Protein AF-A0A151U782-F1 (afdb_monomer_lite)

Secondary structure (DSSP, 8-state):
-HHHHHHHHHHHHHHHHHHTT----HHHHHHHHHHHHS-HHHHHHHHHHHHHHHHHTSS-TTS--

pLDDT: mean 81.09, std 15.7, range [41.06, 97.12]

Organism: Cajanus cajan (NCBI:txid3821)

Radius of gyration: 19.79 Å; chains: 1; bounding box: 45×30×50 Å

Sequence (65 aa):
MLTGEAEYWWRGTSLMLIDCGVVVDWVCFKRAFLEKYFLESVRHAREIEFMRLQQDGSVGSLLKA

Structure (mmCIF, N/CA/C/O backbone):
data_AF-A0A151U782-F1
#
_entry.id   AF-A0A151U782-F1
#
loop_
_atom_site.group_PDB
_atom_site.id
_atom_site.type_symbol
_atom_site.label_atom_id
_atom_site.label_alt_id
_atom_site.label_comp_id
_atom_site.label_asym_id
_atom_site.label_entity_id
_atom_site.label_seq_id
_atom_site.pdbx_PDB_ins_code
_atom_site.Cartn_x
_atom_site.Cartn_y
_atom_site.Cartn_z
_atom_site.occupancy
_atom_site.B_iso_or_equiv
_atom_site.auth_seq_id
_atom_site.auth_comp_id
_atom_site.auth_asym_id
_atom_site.auth_atom_id
_atom_site.pdbx_PDB_model_num
ATOM 1 N N . MET A 1 1 ? -4.491 14.291 3.931 1.00 60.19 1 MET A N 1
ATOM 2 C CA . MET A 1 1 ? -5.118 13.606 2.780 1.00 60.19 1 MET A CA 1
ATOM 3 C C . MET A 1 1 ? -4.220 12.429 2.430 1.00 60.19 1 MET A C 1
ATOM 5 O O . MET A 1 1 ? -3.116 12.665 1.960 1.00 60.19 1 MET A O 1
ATOM 9 N N . LEU A 1 2 ? -4.620 11.196 2.757 1.00 68.38 2 LEU A N 1
ATOM 10 C CA . LEU A 1 2 ? -3.759 10.001 2.635 1.00 68.38 2 LEU A CA 1
ATOM 11 C C . LEU A 1 2 ? -3.301 9.721 1.192 1.00 68.38 2 LEU A C 1
ATOM 13 O O . LEU A 1 2 ? -2.297 9.051 0.987 1.00 68.38 2 LEU A O 1
ATOM 17 N N . THR A 1 3 ? -4.001 10.272 0.199 1.00 77.12 3 THR A N 1
ATOM 18 C CA . THR A 1 3 ? -3.749 10.050 -1.229 1.00 77.12 3 THR A CA 1
ATOM 19 C C . THR A 1 3 ? -2.327 10.427 -1.657 1.00 77.12 3 THR A C 1
ATOM 21 O O . THR A 1 3 ? -1.661 9.624 -2.295 1.00 77.12 3 THR A O 1
ATOM 24 N N . GLY A 1 4 ? -1.815 11.597 -1.256 1.00 86.38 4 GLY A N 1
ATOM 25 C CA . GLY A 1 4 ? -0.482 12.050 -1.688 1.00 86.38 4 GLY A CA 1
ATOM 26 C C . GLY A 1 4 ? 0.672 11.276 -1.041 1.00 86.38 4 GLY A C 1
ATOM 27 O O . GLY A 1 4 ? 1.667 10.966 -1.693 1.00 86.38 4 GLY A O 1
ATOM 28 N N . GLU A 1 5 ? 0.523 10.915 0.233 1.00 88.38 5 GLU A N 1
ATOM 29 C CA . GLU A 1 5 ? 1.506 10.101 0.954 1.00 88.38 5 GLU A CA 1
ATOM 30 C C . GLU A 1 5 ? 1.538 8.664 0.413 1.00 88.38 5 GLU A C 1
ATOM 32 O O . GLU A 1 5 ? 2.615 8.116 0.17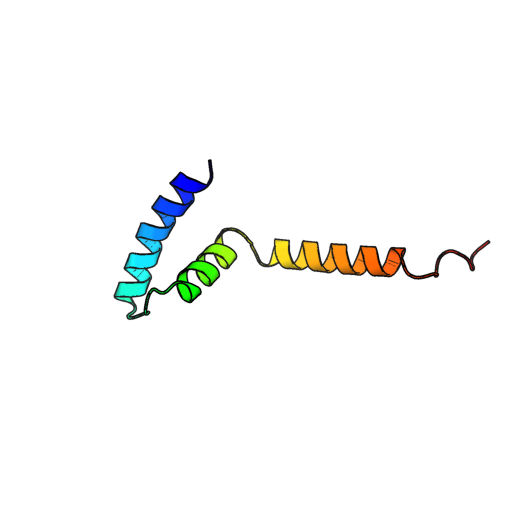3 1.00 88.38 5 GLU A O 1
ATOM 37 N N . ALA A 1 6 ? 0.361 8.079 0.164 1.00 88.38 6 ALA A N 1
ATOM 38 C CA . ALA A 1 6 ? 0.232 6.742 -0.400 1.00 88.38 6 ALA A CA 1
ATOM 39 C C . ALA A 1 6 ? 0.817 6.656 -1.814 1.00 88.38 6 ALA A C 1
ATOM 41 O O . ALA A 1 6 ? 1.524 5.698 -2.121 1.00 88.38 6 ALA A O 1
ATOM 42 N N . GLU A 1 7 ? 0.586 7.663 -2.660 1.00 91.31 7 GLU A N 1
ATOM 43 C CA . GLU A 1 7 ? 1.185 7.728 -3.996 1.00 91.31 7 GLU A CA 1
ATOM 44 C C . GLU A 1 7 ? 2.711 7.842 -3.951 1.00 91.31 7 GLU A C 1
ATOM 46 O O . GLU A 1 7 ? 3.404 7.155 -4.704 1.00 91.31 7 GLU A O 1
ATOM 51 N N . TYR A 1 8 ? 3.247 8.704 -3.083 1.00 93.69 8 TYR A N 1
ATOM 52 C CA . TYR A 1 8 ? 4.692 8.868 -2.930 1.00 93.69 8 TYR A CA 1
ATOM 53 C C . TYR A 1 8 ? 5.350 7.574 -2.441 1.00 93.69 8 TYR A C 1
ATOM 55 O O . TYR A 1 8 ? 6.327 7.106 -3.026 1.00 93.69 8 TYR A O 1
ATOM 63 N N . TRP A 1 9 ? 4.775 6.955 -1.408 1.00 94.38 9 TRP A N 1
ATOM 64 C CA . TRP A 1 9 ? 5.247 5.676 -0.895 1.00 94.38 9 TRP A CA 1
ATOM 65 C C . TRP A 1 9 ? 5.192 4.574 -1.960 1.00 94.38 9 TRP A C 1
ATOM 67 O O . TRP A 1 9 ? 6.177 3.855 -2.146 1.00 94.38 9 TRP A O 1
ATOM 77 N N . TRP A 1 10 ? 4.074 4.453 -2.681 1.00 95.44 10 TRP A N 1
ATOM 78 C CA . TRP A 1 10 ? 3.898 3.392 -3.667 1.00 95.44 10 TRP A CA 1
ATOM 79 C C . TRP A 1 10 ? 4.908 3.490 -4.813 1.00 95.44 10 TRP A C 1
ATOM 81 O O . TRP A 1 10 ? 5.415 2.461 -5.259 1.00 95.44 10 TRP A O 1
ATOM 91 N N . ARG A 1 11 ? 5.281 4.701 -5.255 1.00 95.19 11 ARG A N 1
ATOM 92 C CA . ARG A 1 11 ? 6.359 4.878 -6.248 1.00 95.19 11 ARG A CA 1
ATOM 93 C C . ARG A 1 11 ? 7.681 4.279 -5.770 1.00 95.19 11 ARG A C 1
ATOM 95 O O . ARG A 1 11 ? 8.314 3.556 -6.526 1.00 95.19 11 ARG A O 1
ATOM 102 N N . GLY A 1 12 ? 8.075 4.525 -4.520 1.00 95.44 12 GLY A N 1
ATOM 103 C CA . GLY A 1 12 ? 9.308 3.954 -3.966 1.00 95.44 12 GLY A CA 1
ATOM 104 C C . GLY A 1 12 ? 9.238 2.433 -3.811 1.00 95.44 12 GLY A C 1
ATOM 105 O O . GLY A 1 12 ? 10.144 1.717 -4.230 1.00 95.44 12 GLY A O 1
ATOM 106 N N . THR A 1 13 ? 8.141 1.920 -3.252 1.00 95.44 13 THR A N 1
ATOM 107 C CA . THR A 1 13 ? 7.973 0.478 -3.018 1.00 95.44 13 THR A CA 1
ATOM 108 C C . THR A 1 13 ? 7.834 -0.321 -4.312 1.00 95.44 13 THR A C 1
ATOM 110 O O . THR A 1 13 ? 8.415 -1.397 -4.414 1.00 95.44 13 THR A O 1
ATOM 113 N N . SER A 1 14 ? 7.124 0.194 -5.318 1.00 95.88 14 SER A N 1
ATOM 114 C CA . SER A 1 14 ? 6.986 -0.486 -6.614 1.00 95.88 14 SER A CA 1
ATOM 115 C C . SER A 1 14 ? 8.315 -0.609 -7.358 1.00 95.88 14 SER A C 1
ATOM 117 O O . SER A 1 14 ? 8.567 -1.663 -7.931 1.00 95.88 14 SER A O 1
ATOM 119 N N . LEU A 1 15 ? 9.194 0.399 -7.288 1.00 96.88 15 LEU A N 1
ATOM 120 C CA . LEU A 1 15 ? 10.545 0.310 -7.854 1.00 96.88 15 LEU A CA 1
ATOM 121 C C . LEU A 1 15 ? 11.353 -0.821 -7.209 1.00 96.88 15 LEU A C 1
ATOM 123 O O . LEU A 1 15 ? 11.880 -1.670 -7.918 1.00 96.88 15 LEU A O 1
ATOM 127 N N . MET A 1 16 ? 11.365 -0.900 -5.874 1.00 96.31 16 MET A N 1
ATOM 128 C CA . MET A 1 16 ? 12.059 -1.986 -5.171 1.00 96.31 16 MET A CA 1
ATOM 129 C C . MET A 1 16 ?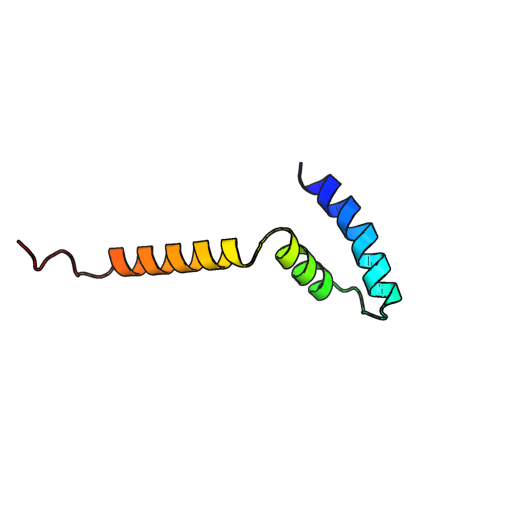 11.504 -3.368 -5.533 1.00 96.31 16 MET A C 1
ATOM 131 O O . MET A 1 16 ? 12.260 -4.321 -5.682 1.00 96.31 16 MET A O 1
ATOM 135 N N . LEU A 1 17 ? 10.182 -3.490 -5.677 1.00 95.62 17 LEU A N 1
ATOM 136 C CA . LEU A 1 17 ? 9.543 -4.747 -6.068 1.00 95.62 17 LEU A CA 1
ATOM 137 C C . LEU A 1 17 ? 9.957 -5.171 -7.483 1.00 95.62 17 LEU A C 1
ATOM 139 O O . LEU A 1 17 ? 10.282 -6.339 -7.688 1.00 95.62 17 LEU A O 1
ATOM 143 N N . ILE A 1 18 ? 10.005 -4.227 -8.426 1.00 96.19 18 ILE A N 1
ATOM 144 C CA . ILE A 1 18 ? 10.484 -4.470 -9.793 1.00 96.19 18 ILE A CA 1
ATOM 145 C C . ILE A 1 18 ? 11.954 -4.905 -9.779 1.00 96.19 18 ILE A C 1
ATOM 147 O O . ILE A 1 18 ? 12.288 -5.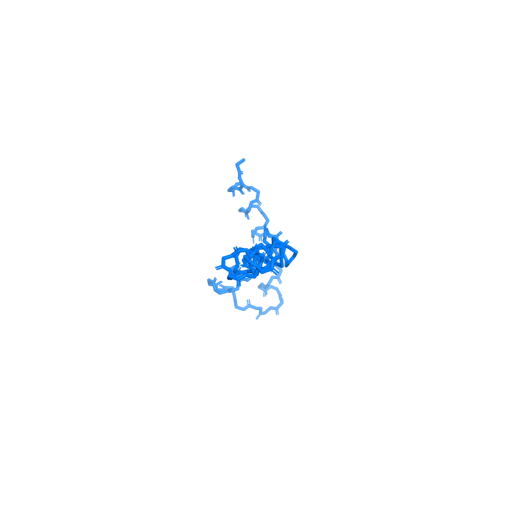899 -10.422 1.00 96.19 18 ILE A O 1
ATOM 151 N N . ASP A 1 19 ? 12.811 -4.232 -9.006 1.00 97.12 19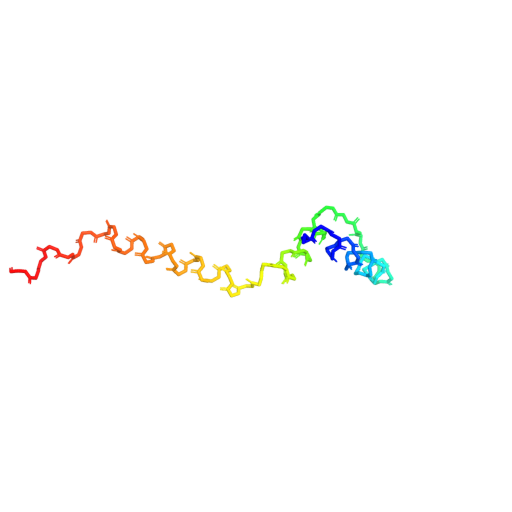 ASP A N 1
ATOM 152 C CA . ASP A 1 19 ? 14.233 -4.583 -8.870 1.00 97.12 19 ASP A CA 1
ATOM 153 C C . ASP A 1 19 ? 14.432 -5.980 -8.255 1.00 97.12 19 ASP A C 1
ATOM 155 O O . ASP A 1 19 ? 15.372 -6.696 -8.601 1.00 97.12 19 ASP A O 1
ATOM 159 N N . CYS A 1 20 ? 13.516 -6.416 -7.385 1.00 95.69 20 CYS A N 1
ATOM 160 C CA . CYS A 1 20 ? 13.472 -7.780 -6.853 1.00 95.69 20 CYS A CA 1
ATOM 161 C C . CYS A 1 20 ? 12.861 -8.812 -7.823 1.00 95.69 20 CYS A C 1
ATOM 163 O O . CYS A 1 20 ? 12.701 -9.974 -7.447 1.00 95.69 20 CYS A O 1
ATOM 165 N N . GLY A 1 21 ? 12.493 -8.421 -9.047 1.00 95.88 21 GLY A N 1
ATOM 166 C CA . GLY A 1 21 ? 11.865 -9.298 -10.039 1.00 95.88 21 GLY A CA 1
ATOM 167 C C . GLY A 1 21 ? 10.411 -9.661 -9.722 1.00 95.88 21 GLY A C 1
ATOM 168 O O . GLY A 1 21 ? 9.876 -10.619 -10.282 1.00 95.88 21 GLY A O 1
ATOM 169 N N . VAL A 1 22 ? 9.758 -8.924 -8.820 1.00 95.19 22 VAL A N 1
ATOM 170 C CA . VAL A 1 22 ? 8.349 -9.129 -8.479 1.00 95.19 22 VAL A CA 1
ATOM 171 C C . VAL A 1 22 ? 7.474 -8.490 -9.552 1.00 95.19 22 VAL A C 1
ATOM 173 O O . VAL A 1 22 ? 7.626 -7.318 -9.895 1.00 95.19 22 VAL A O 1
ATOM 176 N N . VAL A 1 23 ? 6.501 -9.250 -10.054 1.00 95.19 23 VAL A N 1
ATOM 177 C CA . VAL A 1 23 ? 5.469 -8.714 -10.946 1.00 95.19 23 VAL A CA 1
ATOM 178 C C . VAL A 1 23 ? 4.560 -7.784 -10.144 1.00 95.19 23 VAL A C 1
ATOM 180 O O . VAL A 1 23 ? 3.836 -8.218 -9.247 1.00 95.19 23 VAL A O 1
ATOM 183 N N . VAL A 1 24 ? 4.599 -6.492 -10.467 1.00 95.00 24 VAL A N 1
ATOM 184 C CA . VAL A 1 24 ? 3.763 -5.477 -9.817 1.00 95.00 24 VAL A CA 1
ATOM 185 C C . VAL A 1 24 ? 2.387 -5.453 -10.476 1.00 95.00 24 VAL A C 1
ATOM 187 O O . VAL A 1 24 ? 2.169 -4.781 -11.483 1.00 95.00 24 VAL A O 1
ATOM 190 N N . ASP A 1 25 ? 1.451 -6.195 -9.892 1.00 95.00 25 ASP A N 1
ATOM 191 C CA . ASP A 1 25 ? 0.042 -6.205 -10.277 1.00 95.00 25 ASP A CA 1
ATOM 192 C C . ASP A 1 25 ? -0.871 -5.628 -9.174 1.00 95.00 25 ASP A C 1
ATOM 194 O O . ASP A 1 25 ? -0.433 -5.175 -8.109 1.00 95.00 25 ASP A O 1
ATOM 198 N N . TRP A 1 26 ? -2.182 -5.642 -9.427 1.00 93.69 26 TRP A N 1
ATOM 199 C CA . TRP A 1 26 ? -3.178 -5.155 -8.471 1.00 93.69 26 TRP A CA 1
ATOM 200 C C . TRP A 1 26 ? -3.195 -5.943 -7.152 1.00 93.69 26 TRP A C 1
ATOM 202 O O . TRP A 1 26 ? -3.543 -5.399 -6.101 1.00 93.69 26 TRP A O 1
ATOM 212 N N . VAL A 1 27 ? -2.840 -7.229 -7.176 1.00 94.69 27 VAL A N 1
ATOM 213 C CA . VAL A 1 27 ? -2.800 -8.073 -5.975 1.00 94.69 27 VAL A CA 1
ATOM 214 C C . VAL A 1 27 ? -1.609 -7.683 -5.105 1.00 94.69 27 VAL A C 1
ATOM 216 O O . VAL A 1 27 ? -1.778 -7.497 -3.898 1.00 94.69 27 VAL A O 1
ATOM 219 N N . CYS A 1 28 ? -0.444 -7.482 -5.720 1.00 94.44 28 CYS A N 1
ATOM 220 C CA . CYS A 1 28 ? 0.768 -7.002 -5.069 1.00 94.44 28 CYS A CA 1
ATOM 221 C C . CYS A 1 28 ? 0.536 -5.648 -4.385 1.00 94.44 28 CYS A C 1
ATOM 223 O O . CYS A 1 28 ? 0.798 -5.507 -3.187 1.00 94.44 28 CYS A O 1
ATOM 225 N N . PHE A 1 29 ? -0.058 -4.692 -5.112 1.00 93.06 29 PHE A N 1
ATOM 226 C CA . PHE A 1 29 ? -0.433 -3.392 -4.557 1.00 93.06 29 PHE A CA 1
ATOM 227 C C . PHE A 1 29 ? -1.325 -3.525 -3.327 1.00 93.06 29 PHE A C 1
ATOM 229 O O . PHE A 1 29 ? -0.989 -3.003 -2.266 1.00 93.06 29 PHE A O 1
ATOM 236 N N . LYS A 1 30 ? -2.446 -4.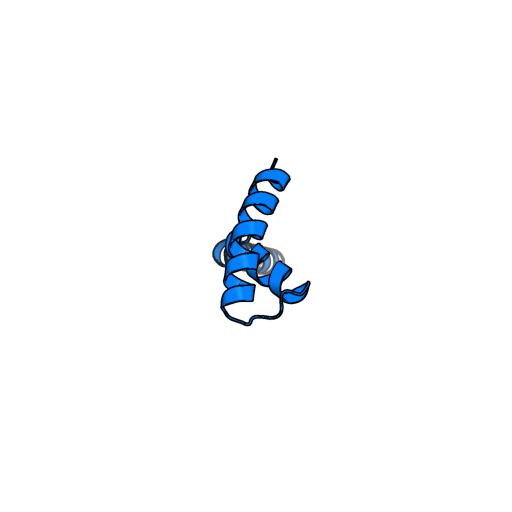250 -3.444 1.00 91.81 30 LYS A N 1
ATOM 237 C CA . LYS A 1 30 ? -3.394 -4.412 -2.333 1.00 91.81 30 LYS A CA 1
ATOM 238 C C . LYS A 1 30 ? -2.730 -5.009 -1.102 1.00 91.81 30 LYS A C 1
ATOM 240 O O . LYS A 1 30 ? -2.987 -4.538 0.000 1.00 91.81 30 LYS A O 1
ATOM 245 N N . ARG A 1 31 ? -1.885 -6.028 -1.276 1.00 91.44 31 ARG A N 1
ATOM 246 C CA . ARG A 1 31 ? -1.187 -6.667 -0.160 1.00 91.44 31 ARG A CA 1
ATOM 247 C C . ARG A 1 31 ? -0.256 -5.684 0.549 1.00 91.44 31 ARG A C 1
ATOM 249 O O . ARG A 1 31 ? -0.408 -5.486 1.749 1.00 91.44 31 ARG A O 1
ATOM 256 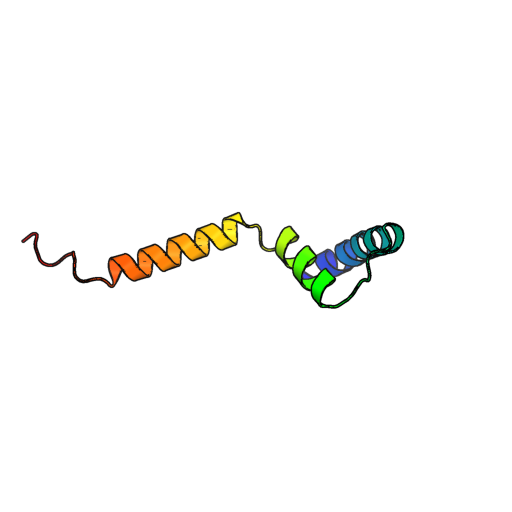N N . ALA A 1 32 ? 0.640 -5.031 -0.189 1.00 91.81 32 ALA A N 1
ATOM 257 C CA . ALA A 1 32 ? 1.587 -4.074 0.382 1.00 91.81 32 ALA A CA 1
ATOM 258 C C . ALA A 1 32 ? 0.877 -2.869 1.026 1.00 91.81 32 ALA A C 1
ATOM 260 O O . ALA A 1 32 ? 1.274 -2.391 2.089 1.00 91.81 32 ALA A O 1
ATOM 261 N N . PHE A 1 33 ? -0.193 -2.382 0.393 1.00 90.44 33 PHE A N 1
ATOM 262 C CA . PHE A 1 33 ? -0.987 -1.268 0.900 1.00 90.44 33 PHE A CA 1
ATOM 263 C C . PHE A 1 33 ? -1.670 -1.625 2.222 1.00 90.44 33 PHE A C 1
ATOM 265 O O . PHE A 1 33 ? -1.606 -0.851 3.176 1.00 90.44 33 PHE A O 1
ATOM 272 N N . LEU A 1 34 ? -2.296 -2.802 2.297 1.00 87.06 34 LEU A N 1
ATOM 273 C CA . LEU A 1 34 ? -2.928 -3.272 3.525 1.00 87.06 34 LEU A CA 1
ATOM 274 C C . LEU A 1 34 ? -1.890 -3.524 4.621 1.00 87.06 34 LEU A C 1
ATOM 276 O O . LEU A 1 34 ? -2.094 -3.058 5.728 1.00 87.06 34 LEU A O 1
ATOM 280 N N . GLU A 1 35 ? -0.753 -4.156 4.329 1.00 87.62 35 GLU A N 1
ATOM 281 C CA . GLU A 1 35 ? 0.307 -4.361 5.331 1.00 87.62 35 GLU A CA 1
ATOM 282 C C . GLU A 1 35 ? 0.808 -3.032 5.932 1.00 87.62 35 GLU A C 1
ATOM 284 O O . GLU A 1 35 ? 1.004 -2.934 7.143 1.00 87.62 35 GLU A O 1
ATOM 289 N N . LYS A 1 36 ? 0.966 -1.986 5.110 1.00 85.88 36 LYS A N 1
ATOM 290 C CA . LYS A 1 36 ? 1.447 -0.674 5.566 1.00 85.88 36 LYS A CA 1
ATOM 291 C C . LYS A 1 36 ? 0.392 0.153 6.299 1.00 85.88 36 LYS A C 1
ATOM 293 O O . LYS A 1 36 ? 0.704 0.772 7.314 1.00 85.88 36 LYS A O 1
ATOM 298 N N . TYR A 1 37 ? -0.817 0.240 5.751 1.00 82.69 37 TYR A N 1
ATOM 299 C CA . TYR A 1 37 ? -1.844 1.179 6.222 1.00 82.69 37 TYR A CA 1
ATOM 300 C C . TYR A 1 37 ? -2.920 0.516 7.087 1.00 82.69 37 TYR A C 1
ATOM 302 O O . TYR A 1 37 ? -3.613 1.198 7.838 1.00 82.69 37 TYR A O 1
ATOM 310 N N . PHE A 1 38 ? -3.044 -0.806 7.013 1.00 77.12 38 PHE A N 1
ATOM 311 C CA . PHE A 1 38 ? -3.968 -1.631 7.787 1.00 77.12 38 PHE A CA 1
ATOM 312 C C . PHE A 1 38 ? -3.181 -2.710 8.532 1.00 77.12 38 PHE A C 1
ATOM 314 O O . PHE A 1 38 ? -3.291 -3.900 8.229 1.00 77.12 38 PHE A O 1
ATOM 321 N N . LEU A 1 39 ? -2.386 -2.275 9.518 1.00 76.06 39 LEU A N 1
ATOM 322 C CA . LEU A 1 39 ? -1.623 -3.179 10.378 1.00 76.06 39 LEU A CA 1
ATOM 323 C C . LEU A 1 39 ? -2.487 -4.355 10.851 1.00 76.06 39 LEU A C 1
ATOM 325 O O . LEU A 1 39 ? -3.660 -4.201 11.197 1.00 76.06 39 LEU A O 1
ATOM 329 N N . GLU A 1 40 ? -1.857 -5.518 10.967 1.00 67.69 40 GLU A N 1
ATOM 330 C CA . GLU A 1 40 ? -2.468 -6.739 11.491 1.00 67.69 40 GLU A CA 1
ATOM 331 C C . GLU A 1 40 ? -3.125 -6.538 12.867 1.00 67.69 40 GLU A C 1
ATOM 333 O O . GLU A 1 40 ? -4.151 -7.149 13.151 1.00 67.69 40 GLU A O 1
ATOM 338 N N . SER A 1 41 ? -2.625 -5.598 13.677 1.00 65.69 41 SER A N 1
ATOM 339 C CA . SER A 1 41 ? -3.234 -5.192 14.949 1.00 65.69 41 SER A CA 1
ATOM 340 C C . SER A 1 41 ? -4.619 -4.556 14.796 1.00 65.69 41 SER A C 1
ATOM 342 O O . SER A 1 41 ? -5.476 -4.771 15.646 1.00 65.69 41 SER A O 1
ATOM 344 N N . VAL A 1 42 ? -4.876 -3.819 13.711 1.00 71.88 42 VAL A N 1
ATOM 345 C CA . VAL A 1 42 ? -6.196 -3.245 13.400 1.00 71.88 42 VAL A CA 1
ATOM 346 C C . VAL A 1 42 ? -7.152 -4.345 12.948 1.00 71.88 42 VAL A C 1
ATOM 348 O O . VAL A 1 42 ? -8.319 -4.337 13.335 1.00 71.88 42 VAL A O 1
ATOM 351 N N . ARG A 1 43 ? -6.658 -5.330 12.185 1.00 77.19 43 ARG A N 1
ATOM 352 C CA . ARG A 1 43 ? -7.438 -6.527 11.838 1.00 77.19 43 ARG A CA 1
ATOM 353 C C . ARG A 1 43 ? -7.792 -7.331 13.090 1.00 77.19 43 ARG A C 1
ATOM 355 O O . ARG A 1 43 ? -8.962 -7.630 13.287 1.00 77.19 43 ARG A O 1
ATOM 362 N N . HIS A 1 44 ? -6.825 -7.590 13.967 1.00 76.50 44 HIS A N 1
ATOM 363 C CA . HIS A 1 44 ? -7.064 -8.267 15.241 1.00 76.50 44 HIS A CA 1
ATOM 364 C C . HIS A 1 44 ? -7.999 -7.477 16.157 1.00 76.50 44 HIS A C 1
ATOM 366 O O . HIS A 1 44 ? -8.876 -8.062 16.779 1.00 76.50 44 HIS A O 1
ATOM 372 N N . ALA A 1 45 ? -7.872 -6.150 16.224 1.00 80.00 45 ALA A N 1
ATOM 373 C CA . ALA A 1 45 ? -8.786 -5.320 17.003 1.00 80.00 45 ALA A CA 1
ATOM 374 C C . ALA A 1 45 ? -10.226 -5.429 16.479 1.00 80.00 45 ALA A C 1
ATOM 376 O O . ALA A 1 45 ? -11.146 -5.589 17.277 1.00 80.00 45 ALA A O 1
ATOM 377 N N . ARG A 1 46 ? -10.417 -5.418 15.153 1.00 80.56 46 ARG A N 1
ATOM 378 C CA . ARG A 1 46 ? -11.721 -5.636 14.505 1.00 80.56 46 ARG A CA 1
ATOM 379 C C . ARG A 1 46 ? -12.259 -7.050 14.731 1.00 80.56 46 ARG A C 1
ATOM 381 O O . ARG A 1 46 ? -13.447 -7.199 14.983 1.00 80.56 46 ARG A O 1
ATOM 388 N N . GLU A 1 47 ? -11.415 -8.079 14.659 1.00 82.94 47 GLU A N 1
ATOM 389 C CA . GLU A 1 47 ? -11.796 -9.465 14.969 1.00 82.94 47 GLU A CA 1
ATOM 390 C C . GLU A 1 47 ? -12.223 -9.603 16.433 1.00 82.94 47 GLU A C 1
ATOM 392 O O . GLU A 1 47 ? -13.267 -10.181 16.711 1.00 82.94 47 GLU A O 1
ATOM 397 N N . ILE A 1 48 ? -11.473 -9.018 17.370 1.00 82.25 48 ILE A N 1
ATOM 398 C CA . ILE A 1 48 ? -11.821 -9.002 18.797 1.00 82.25 48 ILE A CA 1
ATOM 399 C C . ILE A 1 48 ? -13.132 -8.242 19.025 1.00 82.25 48 ILE A C 1
ATOM 401 O O . ILE A 1 48 ? -13.977 -8.704 19.787 1.00 82.25 48 ILE A O 1
ATOM 405 N N . GLU A 1 49 ? -13.319 -7.091 18.378 1.00 85.12 49 GLU A N 1
ATOM 406 C CA . GLU A 1 49 ? -14.563 -6.317 18.434 1.00 85.12 49 GLU A CA 1
ATOM 407 C C . GLU A 1 49 ? -15.746 -7.141 17.906 1.00 85.12 49 GLU A C 1
ATOM 409 O O . GLU A 1 49 ? -16.782 -7.215 18.561 1.00 85.12 49 GLU A O 1
ATOM 414 N N . PHE A 1 50 ? -15.573 -7.844 16.786 1.00 84.25 50 PHE A N 1
ATOM 415 C CA . PHE A 1 50 ? -16.590 -8.730 16.223 1.00 84.25 50 PHE A CA 1
ATOM 416 C C . PHE A 1 50 ? -16.922 -9.909 17.151 1.00 84.25 50 PHE A C 1
ATOM 418 O O . PHE A 1 50 ? -18.094 -10.204 17.378 1.00 84.25 50 PHE A O 1
ATOM 425 N N . MET A 1 51 ? -15.908 -10.545 17.747 1.00 84.12 51 MET A N 1
ATOM 426 C CA . MET A 1 51 ? -16.097 -11.625 18.723 1.00 84.12 51 MET A CA 1
ATOM 427 C C . MET A 1 51 ? -16.827 -11.136 19.981 1.00 84.12 51 MET A C 1
ATOM 429 O O . MET A 1 51 ? -17.702 -11.835 20.488 1.00 84.12 51 MET A O 1
ATOM 433 N N . ARG A 1 52 ? -16.515 -9.927 20.466 1.00 81.94 52 ARG A N 1
ATOM 434 C CA . ARG A 1 52 ? -17.223 -9.294 21.593 1.00 81.94 52 ARG A CA 1
ATOM 435 C C . ARG A 1 52 ? -18.678 -8.999 21.251 1.00 81.94 52 ARG A C 1
ATOM 437 O O . ARG A 1 52 ? -19.553 -9.370 22.018 1.00 81.94 52 ARG A O 1
ATOM 444 N N . LEU A 1 53 ? -18.946 -8.431 20.075 1.00 80.50 53 LEU A N 1
ATOM 445 C CA . LEU A 1 53 ? -20.313 -8.193 19.597 1.00 80.50 53 LEU A CA 1
ATOM 446 C C . LEU A 1 53 ? -21.126 -9.493 19.505 1.00 80.50 53 LEU A C 1
ATOM 448 O O . LEU A 1 53 ? -22.312 -9.508 19.831 1.00 80.50 53 LEU A O 1
ATOM 452 N N . GLN A 1 54 ? -20.496 -10.597 19.097 1.00 75.56 54 GLN A N 1
ATOM 453 C CA . GLN A 1 54 ? -21.144 -11.907 19.060 1.00 75.56 54 GLN A CA 1
ATOM 454 C C . GLN A 1 54 ? -21.380 -12.486 20.465 1.00 75.56 54 GLN A C 1
ATOM 456 O O . GLN A 1 54 ? -22.420 -13.102 20.697 1.00 75.56 54 GLN A O 1
ATOM 461 N N . GLN A 1 55 ? -20.450 -12.279 21.403 1.00 66.31 55 GLN A N 1
ATOM 462 C CA . GLN A 1 55 ? -20.617 -12.682 22.803 1.00 66.31 55 GLN A CA 1
ATOM 463 C C . GLN A 1 55 ? -21.724 -11.884 23.502 1.00 66.31 55 GLN A C 1
ATOM 465 O O . GLN A 1 55 ? -22.585 -12.491 24.135 1.00 66.31 55 GLN A O 1
ATOM 470 N N . ASP A 1 56 ? -21.770 -10.564 23.324 1.00 60.22 56 ASP A N 1
ATOM 471 C CA . ASP A 1 56 ? -22.789 -9.687 23.916 1.00 60.22 56 ASP A CA 1
ATOM 472 C C . ASP A 1 56 ? -24.186 -9.899 23.295 1.00 60.22 56 ASP A C 1
ATOM 474 O O . ASP A 1 56 ? -25.204 -9.626 23.930 1.00 60.22 56 ASP A O 1
ATOM 478 N N . GLY A 1 57 ? -24.250 -10.430 22.067 1.00 59.28 57 GLY A N 1
ATOM 479 C CA . GLY A 1 57 ? -25.486 -10.869 21.409 1.00 59.28 57 GLY A CA 1
ATOM 480 C C . GLY A 1 57 ? -25.929 -12.295 21.764 1.00 59.28 57 GLY A C 1
ATOM 481 O O . GLY A 1 57 ? -27.024 -12.710 21.380 1.00 59.28 57 GLY A O 1
ATOM 482 N N . SER A 1 58 ? -25.106 -13.061 22.488 1.00 54.91 58 SER A N 1
ATOM 483 C CA . SER A 1 58 ? -25.457 -14.402 22.950 1.00 54.91 58 SER A CA 1
ATOM 484 C C . SER A 1 58 ? -26.061 -14.335 24.353 1.00 54.91 58 SER A C 1
ATOM 486 O O . SER A 1 58 ? -25.514 -13.726 25.265 1.00 54.91 58 SER A O 1
ATOM 488 N N . VAL A 1 59 ? -27.239 -14.942 24.496 1.00 53.06 59 VAL A N 1
ATOM 489 C CA . VAL A 1 59 ? -28.113 -14.983 25.678 1.00 53.06 59 VAL A CA 1
ATOM 490 C C . VAL A 1 59 ? -27.408 -15.649 26.876 1.00 53.06 59 VAL A C 1
ATOM 492 O O . VAL A 1 59 ? -27.704 -16.779 27.243 1.00 53.06 59 VAL A O 1
ATOM 495 N N . GLY A 1 60 ? -26.429 -14.973 27.476 1.00 50.97 60 GLY A N 1
ATOM 496 C CA . GLY A 1 60 ? -25.708 -15.411 28.678 1.00 50.97 60 GLY A CA 1
ATOM 497 C C . GLY A 1 60 ? -26.006 -14.552 29.910 1.00 50.97 60 GLY A C 1
ATOM 498 O O . GLY A 1 60 ? -25.784 -14.983 31.039 1.00 50.97 60 GLY A O 1
ATOM 499 N N . SER A 1 61 ? -26.561 -13.355 29.712 1.00 49.69 61 SER A N 1
ATOM 500 C CA . SER A 1 61 ? -26.752 -12.357 30.774 1.00 49.69 61 SER A CA 1
ATOM 501 C C . SER A 1 61 ? -28.075 -12.487 31.542 1.00 49.69 61 SER A C 1
ATOM 503 O O . SER A 1 61 ? -28.295 -11.736 32.485 1.00 49.69 61 SER A O 1
ATOM 505 N N . LEU A 1 62 ? -28.960 -13.426 31.177 1.00 49.59 62 LEU A N 1
ATOM 506 C CA . LEU A 1 62 ? -30.285 -13.585 31.807 1.00 49.59 62 LEU A CA 1
ATOM 507 C C . LEU A 1 62 ? -30.375 -14.685 32.882 1.00 49.59 62 LEU A C 1
ATOM 509 O O . LEU A 1 62 ? -31.463 -14.938 33.384 1.00 49.59 62 LEU A O 1
ATOM 513 N N . LEU A 1 63 ? -29.268 -15.320 33.281 1.00 44.69 63 LEU A N 1
ATOM 514 C CA . LEU A 1 63 ? -29.278 -16.376 34.314 1.00 44.69 63 LEU A CA 1
ATOM 515 C C . LEU A 1 63 ? -28.527 -16.007 35.604 1.00 44.69 63 LEU A C 1
ATOM 517 O O . LEU A 1 63 ? -28.066 -16.888 36.327 1.00 44.69 63 LEU A O 1
ATOM 521 N N . LYS A 1 64 ? -28.394 -14.713 35.918 1.00 47.22 64 LYS A N 1
ATOM 522 C CA . LYS A 1 64 ? -27.749 -14.268 37.167 1.00 47.22 64 LYS A CA 1
ATOM 523 C C . LYS A 1 64 ? -28.538 -13.232 37.978 1.00 47.22 64 LYS A C 1
ATOM 525 O O . LYS A 1 64 ? -27.926 -12.474 38.727 1.00 47.22 64 LYS A O 1
ATOM 530 N N . ALA A 1 65 ? -29.864 -13.220 37.837 1.00 41.06 65 ALA A N 1
ATOM 531 C CA . ALA A 1 65 ? -30.772 -12.493 38.727 1.00 41.06 65 ALA A CA 1
ATOM 532 C C . ALA A 1 65 ? -31.488 -13.471 39.664 1.00 41.06 65 ALA A C 1
ATOM 534 O O . ALA A 1 65 ? -31.911 -14.537 39.162 1.00 41.06 65 ALA A O 1
#

Foldseek 3Di:
DVVVVLVVVCVVVVVVCVVVVHDDDPVNSVVVVCVVVVPVVNVVVVVVVVVVVVVVVDPPPPPPD